Protein AF-A0A941RQJ0-F1 (afdb_monomer_lite)

pLDDT: mean 88.89, std 8.18, range [64.75, 97.25]

Foldseek 3Di:
DKDKDWDDCPPPFTKIKMKDKDQPVQDWDFPDPQPDDPRNDTDTDDGIDIDMDMDTDD

Structure (mmCIF, N/CA/C/O backbone):
data_AF-A0A941RQJ0-F1
#
_entry.id   AF-A0A941RQJ0-F1
#
loop_
_atom_site.group_PDB
_atom_site.id
_atom_site.type_symbol
_atom_site.label_atom_id
_atom_site.label_alt_id
_atom_site.label_comp_id
_atom_site.label_asym_id
_atom_site.label_entity_id
_atom_site.label_seq_id
_atom_site.pdbx_PDB_ins_code
_atom_site.Cartn_x
_atom_site.Cartn_y
_atom_site.Cartn_z
_atom_site.occupancy
_atom_site.B_iso_or_equiv
_atom_site.auth_seq_id
_atom_site.auth_comp_id
_atom_site.auth_asym_id
_atom_site.auth_atom_id
_atom_site.pdbx_PDB_model_num
ATOM 1 N N . ILE A 1 1 ? 2.477 -5.174 3.891 1.00 89.38 1 ILE A N 1
ATOM 2 C CA . ILE A 1 1 ? 3.435 -6.161 3.332 1.00 89.38 1 ILE A CA 1
ATOM 3 C C . ILE A 1 1 ? 3.810 -5.714 1.931 1.00 89.38 1 ILE A C 1
ATOM 5 O O . ILE A 1 1 ? 2.974 -5.090 1.294 1.00 89.38 1 ILE A O 1
ATOM 9 N N . GLY A 1 2 ? 5.017 -5.992 1.453 1.00 92.31 2 GLY A N 1
ATOM 10 C CA . GLY A 1 2 ? 5.397 -5.597 0.102 1.00 92.31 2 GLY A CA 1
ATOM 11 C C . GLY A 1 2 ? 6.541 -6.424 -0.450 1.00 92.31 2 GLY A C 1
ATOM 12 O O . GLY A 1 2 ? 7.287 -7.041 0.311 1.00 92.31 2 GLY A O 1
ATOM 13 N N . ILE A 1 3 ? 6.646 -6.426 -1.772 1.00 94.38 3 ILE A N 1
ATOM 14 C CA . ILE A 1 3 ? 7.722 -7.051 -2.537 1.00 94.38 3 ILE A CA 1
ATOM 15 C C . ILE A 1 3 ? 8.392 -5.986 -3.400 1.00 94.38 3 ILE A C 1
ATOM 17 O O . ILE A 1 3 ? 7.735 -5.073 -3.902 1.00 94.38 3 ILE A O 1
ATOM 21 N N . SER A 1 4 ? 9.702 -6.095 -3.576 1.00 94.88 4 SER A N 1
ATOM 22 C CA . SER A 1 4 ? 10.461 -5.215 -4.461 1.00 94.88 4 SER A CA 1
ATOM 23 C C . SER A 1 4 ? 11.420 -6.024 -5.309 1.00 94.88 4 SER A C 1
ATOM 25 O O . SER A 1 4 ? 12.037 -6.964 -4.810 1.00 94.88 4 SER A O 1
ATOM 27 N N . HIS A 1 5 ? 11.566 -5.622 -6.565 1.00 93.56 5 HIS A N 1
ATOM 28 C CA . HIS A 1 5 ? 12.514 -6.210 -7.494 1.00 93.56 5 HIS A CA 1
ATOM 29 C C . HIS A 1 5 ? 13.291 -5.105 -8.209 1.00 93.56 5 HIS A C 1
ATOM 31 O O . HIS A 1 5 ? 12.708 -4.112 -8.653 1.00 93.56 5 HIS A O 1
ATOM 37 N N . GLU A 1 6 ? 14.607 -5.273 -8.299 1.00 92.31 6 GLU A N 1
ATOM 38 C CA . GLU A 1 6 ? 15.481 -4.391 -9.065 1.00 92.31 6 GLU A CA 1
ATOM 39 C C . GLU A 1 6 ? 15.720 -4.990 -10.448 1.00 92.31 6 GLU A C 1
ATOM 41 O O . GLU A 1 6 ? 16.032 -6.169 -10.589 1.00 92.31 6 GLU A O 1
ATOM 46 N N . PHE A 1 7 ? 15.521 -4.176 -11.476 1.00 90.94 7 PHE A N 1
ATOM 47 C CA . PHE A 1 7 ? 15.783 -4.534 -12.857 1.00 90.94 7 PHE A CA 1
ATOM 48 C C . PHE A 1 7 ? 16.976 -3.733 -13.349 1.00 90.94 7 PHE A C 1
ATOM 50 O O . PHE A 1 7 ? 16.893 -2.509 -13.460 1.00 90.94 7 PHE A O 1
ATOM 57 N N . ASP A 1 8 ? 18.055 -4.426 -13.696 1.00 86.00 8 ASP A N 1
ATOM 58 C CA . ASP A 1 8 ? 19.320 -3.778 -14.046 1.00 86.00 8 ASP A CA 1
ATOM 59 C C . ASP A 1 8 ? 19.242 -2.959 -15.340 1.00 86.00 8 ASP A 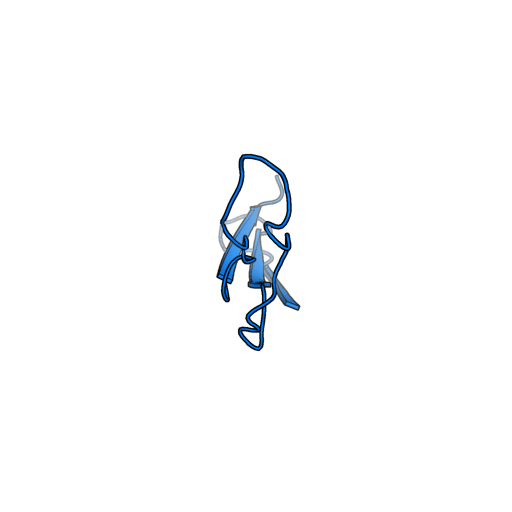C 1
ATOM 61 O O . ASP A 1 8 ? 19.957 -1.969 -15.480 1.00 86.00 8 ASP A O 1
ATOM 65 N N . ASN A 1 9 ? 18.368 -3.330 -16.287 1.00 76.75 9 ASN A N 1
ATOM 66 C CA . ASN A 1 9 ? 18.343 -2.670 -17.595 1.00 76.75 9 ASN A CA 1
ATOM 67 C C . ASN A 1 9 ? 16.966 -2.613 -18.282 1.00 76.75 9 ASN A C 1
ATOM 69 O O . ASN A 1 9 ? 16.862 -2.747 -19.498 1.00 76.75 9 ASN A O 1
ATOM 73 N N . TRP A 1 10 ? 15.888 -2.420 -17.515 1.00 71.81 10 TRP A N 1
ATOM 74 C CA . TRP A 1 10 ? 14.527 -2.356 -18.075 1.00 71.81 10 TRP A CA 1
ATOM 75 C C . TRP A 1 10 ? 14.248 -1.045 -18.842 1.00 71.81 10 TRP A C 1
ATOM 77 O O . TRP A 1 10 ? 13.559 -1.063 -19.857 1.00 71.81 10 TRP A O 1
ATOM 87 N N . PHE A 1 11 ? 14.807 0.090 -18.395 1.00 71.56 11 PHE A N 1
ATOM 88 C CA . PHE A 1 11 ? 14.617 1.426 -19.002 1.00 71.56 11 PHE A CA 1
ATOM 89 C C . PHE A 1 11 ? 15.948 2.139 -19.296 1.00 71.56 11 PHE A C 1
ATOM 91 O O . PHE A 1 11 ? 16.094 3.328 -19.021 1.00 71.56 11 PHE A O 1
ATOM 98 N N . ALA A 1 12 ? 16.948 1.403 -19.787 1.00 82.38 12 ALA A N 1
ATOM 99 C CA . ALA A 1 12 ? 18.336 1.866 -19.960 1.00 82.38 12 ALA A CA 1
ATOM 100 C C . ALA A 1 12 ? 19.076 2.249 -18.659 1.00 82.38 12 ALA A C 1
ATOM 102 O O . ALA A 1 12 ? 20.249 2.617 -18.705 1.00 82.38 12 ALA A O 1
ATOM 103 N N . LYS A 1 13 ? 18.405 2.160 -17.504 1.00 86.19 13 LYS A N 1
ATOM 104 C CA . LYS A 1 13 ? 18.957 2.404 -16.171 1.00 86.19 13 LYS A CA 1
ATOM 105 C C . LYS A 1 13 ? 18.413 1.394 -15.157 1.00 86.19 13 LYS A C 1
ATOM 107 O O . LYS A 1 13 ? 17.260 0.957 -15.318 1.00 86.19 13 LYS A O 1
ATOM 112 N N . PRO A 1 14 ? 19.171 1.102 -14.083 1.00 90.31 14 PRO A N 1
ATOM 113 C CA . PRO A 1 14 ? 18.681 0.312 -12.963 1.00 90.31 14 PRO A CA 1
ATOM 114 C C . PRO A 1 14 ? 17.389 0.909 -12.403 1.00 90.31 14 PRO A C 1
ATOM 116 O O . PRO A 1 14 ? 17.337 2.072 -11.985 1.00 90.31 14 PRO A O 1
ATOM 119 N N . THR A 1 15 ? 16.323 0.118 -12.446 1.00 93.69 15 THR A N 1
ATOM 120 C CA . THR A 1 15 ? 14.977 0.532 -12.051 1.00 93.69 15 THR A CA 1
ATOM 121 C C . THR A 1 15 ? 14.425 -0.453 -11.033 1.00 93.69 15 THR A C 1
ATOM 123 O O . THR A 1 15 ? 14.315 -1.646 -11.301 1.00 93.69 15 THR A O 1
ATOM 126 N N . THR A 1 16 ? 14.042 0.042 -9.863 1.00 94.62 16 THR A N 1
ATOM 127 C CA . THR A 1 16 ? 13.381 -0.743 -8.825 1.00 94.62 16 THR A CA 1
ATOM 128 C C . THR A 1 16 ? 11.874 -0.566 -8.931 1.00 94.62 16 THR A C 1
ATOM 130 O O . THR A 1 16 ? 11.369 0.557 -8.887 1.00 94.62 16 THR A O 1
ATOM 133 N N . VAL A 1 17 ? 11.150 -1.679 -9.013 1.00 95.19 17 VAL A N 1
ATOM 134 C CA . VAL A 1 17 ? 9.688 -1.703 -8.909 1.00 95.19 17 VAL A CA 1
ATOM 135 C C . VAL A 1 17 ? 9.309 -2.320 -7.574 1.00 95.19 17 VAL A C 1
ATOM 137 O O . VAL A 1 17 ? 9.841 -3.359 -7.176 1.00 95.19 17 VAL A O 1
ATOM 140 N N . ARG A 1 18 ? 8.380 -1.675 -6.876 1.00 96.69 18 ARG A N 1
ATOM 141 C CA . ARG A 1 18 ? 7.857 -2.123 -5.590 1.00 96.69 18 ARG A CA 1
ATOM 142 C C . ARG A 1 18 ? 6.342 -2.216 -5.644 1.00 96.69 18 ARG A C 1
ATOM 144 O O . ARG A 1 18 ? 5.681 -1.328 -6.176 1.00 96.69 18 ARG A O 1
ATOM 151 N N . PHE A 1 19 ? 5.815 -3.278 -5.055 1.00 96.94 19 PHE A N 1
ATOM 15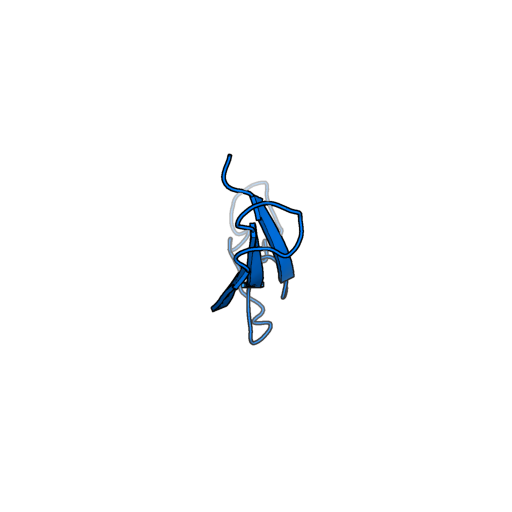2 C CA . PHE A 1 19 ? 4.392 -3.466 -4.838 1.00 96.94 19 PHE A CA 1
ATOM 153 C C . PHE A 1 19 ? 4.120 -3.651 -3.351 1.00 96.94 19 PHE A C 1
ATOM 155 O O . PHE A 1 19 ? 4.706 -4.527 -2.713 1.00 96.94 19 PHE A O 1
ATOM 162 N N . ASP A 1 20 ? 3.213 -2.844 -2.814 1.00 97.12 20 ASP A N 1
ATOM 163 C CA . ASP A 1 20 ? 2.821 -2.864 -1.414 1.00 97.12 20 ASP A CA 1
ATOM 164 C C . ASP A 1 20 ? 1.324 -3.111 -1.260 1.00 97.12 20 ASP A C 1
ATOM 166 O O . ASP A 1 20 ? 0.488 -2.556 -1.973 1.00 97.12 20 ASP A O 1
ATOM 170 N N . VAL A 1 21 ? 0.995 -3.909 -0.251 1.00 96.38 21 VAL A N 1
ATOM 171 C CA . VAL A 1 21 ? -0.362 -4.132 0.233 1.00 96.38 21 VAL A CA 1
ATOM 172 C C . VAL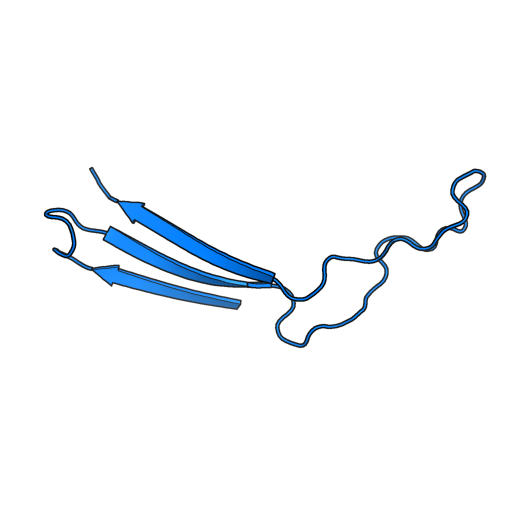 A 1 21 ? -0.446 -3.656 1.676 1.00 96.38 21 VAL A C 1
ATOM 174 O O . VAL A 1 21 ? 0.249 -4.167 2.567 1.00 96.38 21 VAL A O 1
ATOM 177 N N . VAL A 1 22 ? -1.322 -2.689 1.915 1.00 95.94 22 VAL A N 1
ATOM 178 C CA . VAL A 1 22 ? -1.684 -2.204 3.250 1.00 95.94 22 VAL A CA 1
ATOM 179 C C . VAL A 1 22 ? -2.990 -2.862 3.661 1.00 95.94 22 VAL A C 1
ATOM 181 O O . VAL A 1 22 ? -3.890 -2.995 2.839 1.00 95.94 22 VAL A O 1
ATOM 184 N N . ASN A 1 23 ? -3.080 -3.269 4.930 1.00 94.81 23 ASN A N 1
ATOM 185 C CA . ASN A 1 23 ? -4.223 -4.003 5.468 1.00 94.81 23 ASN A CA 1
ATOM 186 C C . ASN A 1 23 ? -4.512 -5.298 4.671 1.00 94.81 23 ASN A C 1
ATOM 188 O O . ASN A 1 23 ? -5.547 -5.456 4.029 1.00 94.81 23 ASN A O 1
ATOM 192 N N . LEU A 1 24 ? -3.549 -6.231 4.688 1.00 91.38 24 LEU A N 1
ATOM 193 C CA . LEU A 1 24 ? -3.570 -7.467 3.888 1.00 91.38 24 LEU A CA 1
ATOM 194 C C . LEU A 1 24 ? -4.862 -8.282 4.076 1.00 91.38 24 LEU A C 1
ATOM 196 O O . LEU A 1 24 ? -5.451 -8.748 3.100 1.00 91.38 24 LEU A O 1
ATOM 200 N N . PHE A 1 25 ? -5.316 -8.399 5.323 1.00 94.69 25 PHE A N 1
ATOM 201 C CA . PHE A 1 25 ? -6.510 -9.158 5.696 1.00 94.69 25 PHE A CA 1
ATOM 202 C C . PHE A 1 25 ? -7.801 -8.325 5.686 1.00 94.69 25 PHE A C 1
ATOM 204 O O . PHE A 1 25 ? -8.835 -8.832 6.099 1.00 94.69 25 PHE A O 1
ATOM 211 N N . ASP A 1 26 ? -7.747 -7.074 5.216 1.00 92.44 26 ASP A N 1
ATOM 212 C CA . ASP A 1 26 ? -8.881 -6.137 5.170 1.00 92.44 26 ASP A CA 1
ATOM 213 C C . ASP A 1 26 ? -9.630 -6.005 6.508 1.00 92.44 26 ASP A C 1
ATOM 215 O O . ASP A 1 26 ? -10.857 -6.016 6.589 1.00 92.44 26 ASP A O 1
ATOM 219 N N . GLN A 1 27 ? -8.869 -5.889 7.594 1.00 94.62 27 GLN A N 1
ATOM 220 C CA . GLN A 1 27 ? -9.424 -5.674 8.919 1.00 94.62 27 GLN A CA 1
ATOM 221 C C . GLN A 1 27 ? -10.096 -4.307 8.999 1.00 94.62 27 GLN A C 1
ATOM 223 O O . GLN A 1 27 ? -9.537 -3.287 8.587 1.00 94.62 27 GLN A O 1
ATOM 228 N N . VAL A 1 28 ? -11.292 -4.296 9.578 1.00 93.19 28 VAL A N 1
ATOM 229 C CA . VAL A 1 28 ? -11.990 -3.071 9.958 1.00 93.19 28 VAL A CA 1
ATOM 230 C C . VAL A 1 28 ? -11.544 -2.732 11.364 1.00 93.19 28 VAL A C 1
ATOM 232 O O . VAL A 1 28 ? -11.799 -3.503 12.285 1.00 93.19 28 VAL A O 1
ATOM 235 N N . TYR A 1 29 ? -10.863 -1.608 11.525 1.00 91.50 29 TYR A N 1
ATOM 236 C CA . TYR A 1 29 ? -10.431 -1.153 12.834 1.00 91.50 29 TYR A CA 1
ATOM 237 C C . TYR A 1 29 ? -10.719 0.329 12.990 1.00 91.50 29 TYR A C 1
ATOM 239 O O . TYR A 1 29 ? -10.672 1.122 12.043 1.00 91.50 29 TYR A O 1
ATOM 247 N N . GLU A 1 30 ? -11.061 0.669 14.215 1.00 91.25 30 GLU A N 1
ATOM 248 C CA . GLU A 1 30 ? -11.349 2.019 14.635 1.00 91.25 30 GLU A CA 1
ATOM 249 C C . 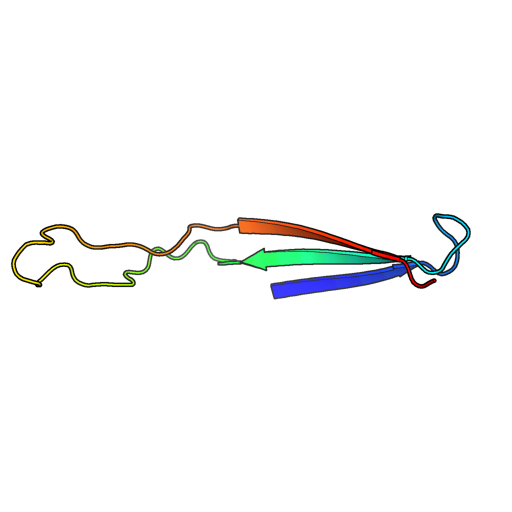GLU A 1 30 ? -10.044 2.725 14.995 1.00 91.25 30 GLU A C 1
ATOM 251 O O . GLU A 1 30 ? -9.172 2.157 15.654 1.00 91.25 30 GLU A O 1
ATOM 256 N N . ILE A 1 31 ? -9.884 3.950 14.502 1.00 88.44 31 ILE A N 1
ATOM 257 C CA . ILE A 1 31 ? -8.762 4.824 14.860 1.00 88.44 31 ILE A CA 1
ATOM 258 C C . ILE A 1 31 ? -9.174 5.748 16.007 1.00 88.44 31 ILE A C 1
ATOM 260 O O . ILE A 1 31 ? -8.327 6.136 16.811 1.00 88.44 31 ILE A O 1
ATOM 264 N N . ARG A 1 32 ? -10.457 6.131 16.066 1.00 88.00 32 ARG A N 1
ATOM 265 C CA . ARG A 1 32 ? -11.018 6.997 17.109 1.00 88.00 32 ARG A CA 1
ATOM 266 C C . ARG A 1 32 ? -12.440 6.576 17.445 1.00 88.00 32 ARG A C 1
ATOM 268 O O . ARG A 1 32 ? -13.237 6.442 16.520 1.00 88.00 32 ARG A O 1
ATOM 275 N N . ASP A 1 33 ? -12.702 6.484 18.744 1.00 83.31 33 ASP A N 1
ATOM 276 C CA . ASP A 1 33 ? -13.964 6.085 19.388 1.00 83.31 33 ASP A CA 1
ATOM 277 C C . ASP A 1 33 ? -15.165 7.007 19.093 1.00 83.31 33 ASP A C 1
ATOM 279 O O . ASP A 1 33 ? -16.316 6.582 19.126 1.00 83.31 33 ASP A O 1
ATOM 283 N N . GLY A 1 34 ? -14.920 8.284 18.790 1.00 77.25 34 GLY A N 1
ATOM 284 C CA . GLY A 1 34 ? -15.995 9.252 18.556 1.00 77.25 34 GLY A CA 1
ATOM 285 C C . GLY A 1 34 ? -16.770 9.637 19.824 1.00 77.25 34 GLY A C 1
ATOM 286 O O . GLY A 1 34 ? -17.861 10.194 19.719 1.00 77.25 34 GLY A O 1
ATOM 287 N N . GLU A 1 35 ? -16.219 9.389 21.019 1.00 81.62 35 GLU A N 1
ATOM 288 C CA . GLU A 1 35 ? -16.843 9.771 22.301 1.00 81.62 35 GLU A CA 1
ATOM 289 C C . GLU A 1 35 ? -16.632 11.261 22.653 1.00 81.62 35 GLU A C 1
ATOM 291 O O . GLU A 1 35 ? -17.176 11.779 23.630 1.00 81.62 35 GLU A O 1
ATOM 296 N N . GLY A 1 36 ? -15.844 11.983 21.849 1.00 77.00 36 GLY A N 1
ATOM 297 C CA . GLY A 1 36 ? -15.527 13.393 22.057 1.00 77.00 36 GLY A CA 1
ATOM 298 C C . GLY A 1 36 ? -16.711 14.338 21.815 1.00 77.00 36 GLY A C 1
ATOM 299 O O . GLY A 1 36 ? -17.428 14.242 20.817 1.00 77.00 36 GLY A O 1
ATOM 300 N N . ILE A 1 37 ? -16.869 15.332 22.696 1.00 75.75 37 ILE A N 1
ATOM 301 C CA . ILE A 1 37 ? -17.882 16.389 22.560 1.00 75.75 37 ILE A CA 1
ATOM 302 C C . ILE A 1 37 ? -17.685 17.123 21.221 1.00 75.75 37 ILE A C 1
ATOM 304 O O . ILE A 1 37 ? -16.660 17.765 21.002 1.00 75.75 37 ILE A O 1
ATOM 308 N N . GLY A 1 38 ? -18.680 17.041 20.331 1.00 72.38 38 GLY A N 1
ATOM 309 C CA . GLY A 1 38 ? -18.680 17.716 19.027 1.00 72.38 38 GLY A CA 1
ATOM 310 C C . GLY A 1 38 ? -18.197 16.875 17.838 1.00 72.38 38 GLY A C 1
ATOM 311 O O . GLY A 1 38 ? -18.232 17.373 16.714 1.00 72.38 38 GLY A O 1
ATOM 312 N N . VAL A 1 39 ? -17.796 15.612 18.038 1.00 64.75 39 VAL A N 1
ATOM 313 C CA . VAL A 1 39 ? -17.392 14.688 16.959 1.00 64.75 39 VAL A CA 1
ATOM 314 C C . VAL A 1 39 ? -18.064 13.326 17.180 1.00 64.75 39 VAL A C 1
ATOM 31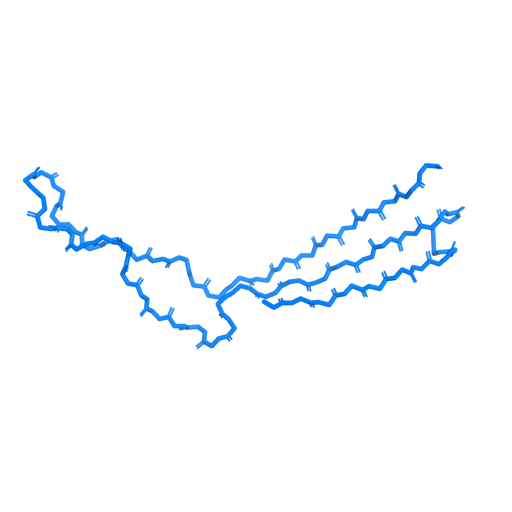6 O O . VAL A 1 39 ? -17.447 12.389 17.659 1.00 64.75 39 VAL A O 1
ATOM 319 N N . PHE A 1 40 ? -19.351 13.224 16.839 1.00 67.38 40 PHE A N 1
ATOM 320 C CA . PHE A 1 40 ? -20.240 12.099 17.191 1.00 67.38 40 PHE A CA 1
ATOM 321 C C . PHE A 1 40 ? -20.158 10.873 16.262 1.00 67.38 40 PHE A C 1
ATOM 323 O O . PHE A 1 40 ? -21.159 10.185 16.058 1.00 67.38 40 PHE A O 1
ATOM 330 N N . ALA A 1 41 ? -19.013 10.621 15.630 1.00 82.38 41 ALA A N 1
ATOM 331 C CA . ALA A 1 41 ? -18.876 9.494 14.713 1.00 82.38 41 ALA A CA 1
ATOM 332 C C . ALA A 1 41 ? -17.529 8.781 14.902 1.00 82.38 41 ALA A C 1
ATOM 334 O O . ALA A 1 41 ? -16.488 9.432 14.748 1.00 82.38 41 ALA A O 1
ATOM 335 N N . PRO A 1 42 ? -17.552 7.458 15.159 1.00 86.31 42 PRO A N 1
ATOM 336 C CA . PRO A 1 42 ? -16.400 6.577 15.027 1.00 86.31 42 PRO A CA 1
ATOM 337 C C . PRO A 1 42 ? -15.644 6.827 13.725 1.00 86.31 42 PRO A C 1
ATOM 339 O O . PRO A 1 42 ? -16.238 6.866 12.641 1.00 86.31 42 PRO A O 1
ATOM 342 N N . GLN A 1 43 ? -14.327 6.992 13.813 1.00 88.75 43 GLN A N 1
ATOM 343 C CA . GLN A 1 43 ? -13.476 7.130 12.633 1.00 88.75 43 GLN A CA 1
ATOM 344 C C . GLN A 1 43 ? -12.726 5.830 12.392 1.00 88.75 43 GLN A C 1
ATOM 346 O O . GLN A 1 43 ? -11.960 5.367 13.238 1.00 88.75 43 GLN A O 1
ATOM 351 N N . TYR A 1 44 ? -12.908 5.270 11.201 1.00 92.56 44 TYR A N 1
ATOM 352 C CA . TYR A 1 44 ? -12.280 4.018 10.801 1.00 92.56 44 TYR A CA 1
ATOM 353 C C . TYR A 1 44 ? -11.030 4.251 9.968 1.00 92.56 44 TYR A C 1
ATOM 355 O O . TYR A 1 44 ? -10.925 5.225 9.216 1.00 92.56 44 TYR A O 1
ATOM 363 N N . GLY A 1 45 ? -10.093 3.315 10.083 1.00 92.31 45 GLY A N 1
ATOM 364 C CA . GLY A 1 45 ? -8.919 3.296 9.231 1.00 92.31 45 GLY A CA 1
ATOM 365 C C . GLY A 1 45 ? -9.223 2.953 7.778 1.00 92.31 45 GLY A C 1
ATOM 366 O O . GLY A 1 45 ? -10.292 2.422 7.456 1.00 92.31 45 GLY A O 1
ATOM 367 N N . PRO A 1 46 ? -8.277 3.265 6.877 1.00 92.88 46 PRO A N 1
ATOM 368 C CA . PRO A 1 46 ? -8.394 2.900 5.479 1.00 92.88 46 PRO A CA 1
ATOM 369 C C . PRO A 1 46 ? -8.507 1.378 5.319 1.00 92.88 46 PRO A C 1
ATOM 371 O O . PRO A 1 46 ? -7.835 0.588 5.990 1.00 92.88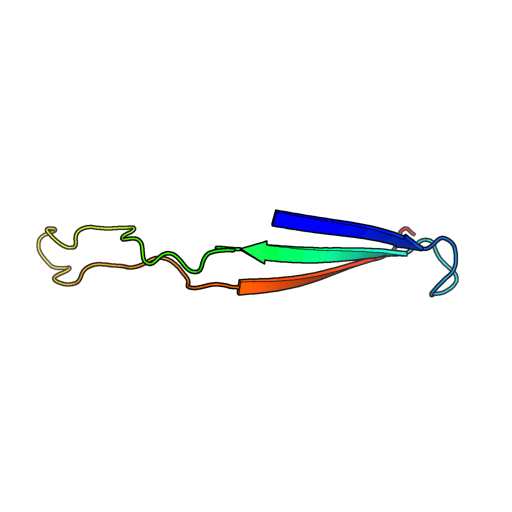 46 PRO A O 1
ATOM 374 N N . ARG A 1 47 ? -9.376 0.981 4.387 1.00 94.25 47 ARG A N 1
ATOM 375 C CA . ARG A 1 47 ? -9.533 -0.408 3.933 1.00 94.25 47 ARG A CA 1
ATOM 376 C C . ARG A 1 47 ? -8.268 -0.886 3.216 1.00 94.25 47 ARG A C 1
ATOM 378 O O . ARG A 1 47 ? -7.306 -0.128 3.062 1.00 94.25 47 ARG A O 1
ATOM 385 N N . ARG A 1 48 ? -8.254 -2.142 2.764 1.00 97.25 48 ARG A N 1
ATOM 386 C CA . ARG A 1 48 ? -7.125 -2.681 1.995 1.00 97.25 48 ARG A CA 1
ATOM 387 C C . ARG A 1 48 ? -6.740 -1.784 0.816 1.00 97.25 48 ARG A C 1
ATOM 389 O O . ARG A 1 48 ? -7.571 -1.454 -0.027 1.00 97.25 48 ARG A O 1
ATOM 396 N N . GLY A 1 49 ? -5.457 -1.439 0.755 1.00 96.62 49 GLY A N 1
ATOM 397 C CA . GLY A 1 49 ? -4.878 -0.592 -0.284 1.00 96.62 49 GLY A CA 1
ATOM 398 C C . GLY A 1 49 ? -3.747 -1.300 -1.019 1.00 96.62 49 GLY A C 1
ATOM 399 O O . GLY A 1 49 ? -2.935 -1.987 -0.396 1.00 96.62 49 GLY A O 1
ATOM 400 N N . TYR A 1 50 ? -3.696 -1.106 -2.335 1.00 96.69 50 TYR A N 1
ATOM 401 C CA . TYR A 1 50 ? -2.635 -1.598 -3.209 1.00 96.69 50 TYR A CA 1
ATOM 402 C C . TYR A 1 50 ? -1.850 -0.413 -3.753 1.00 96.69 50 TYR A C 1
ATOM 404 O O . TYR A 1 50 ? -2.436 0.522 -4.297 1.00 96.69 50 TYR A O 1
ATOM 412 N N . PHE A 1 51 ? -0.531 -0.463 -3.623 1.00 96.94 51 PHE A N 1
ATOM 413 C CA . PHE A 1 51 ? 0.356 0.612 -4.039 1.00 96.94 51 PHE A CA 1
ATOM 414 C C . PHE A 1 51 ? 1.463 0.050 -4.925 1.00 96.94 51 PHE A C 1
ATOM 416 O O . PHE A 1 51 ? 2.006 -1.021 -4.656 1.00 96.94 51 PHE A O 1
ATOM 423 N N . VAL A 1 52 ? 1.795 0.785 -5.983 1.00 96.50 52 VAL A N 1
ATOM 424 C CA . VAL A 1 52 ? 2.909 0.476 -6.883 1.00 96.50 52 VAL A CA 1
ATOM 425 C C . VAL A 1 52 ? 3.835 1.681 -6.902 1.00 96.50 52 VAL A C 1
ATOM 427 O O . VAL A 1 52 ? 3.386 2.808 -7.102 1.00 96.50 52 VAL A O 1
ATOM 430 N N . GLY A 1 53 ? 5.124 1.435 -6.697 1.00 95.00 53 GLY A N 1
ATOM 431 C CA . GLY A 1 53 ? 6.175 2.438 -6.783 1.00 95.00 53 GLY A CA 1
ATOM 432 C C . GLY A 1 53 ? 7.219 2.042 -7.816 1.00 95.00 53 GLY A C 1
ATOM 433 O O . GLY A 1 53 ? 7.599 0.874 -7.910 1.00 95.00 53 GLY A O 1
ATOM 434 N N . VAL A 1 54 ? 7.706 3.028 -8.564 1.00 93.88 54 VAL A N 1
ATOM 435 C CA . VAL A 1 54 ? 8.840 2.883 -9.479 1.00 93.88 54 VAL A CA 1
ATOM 436 C C . VAL A 1 54 ? 9.898 3.893 -9.061 1.00 93.88 54 VAL A C 1
ATOM 438 O O . VAL A 1 54 ? 9.598 5.074 -8.897 1.00 93.88 54 VAL A O 1
ATOM 441 N N . SER A 1 55 ? 11.126 3.427 -8.871 1.00 93.50 55 SER A N 1
ATOM 442 C CA . SER A 1 55 ? 12.283 4.261 -8.563 1.00 93.50 55 SER A CA 1
ATOM 443 C C . SER A 1 55 ? 13.387 3.958 -9.564 1.00 93.50 55 SER A C 1
ATOM 445 O O . SER A 1 55 ? 13.725 2.796 -9.776 1.00 93.50 55 SER A O 1
ATOM 447 N N . GLN A 1 56 ? 13.940 4.989 -10.192 1.00 91.69 56 GLN A N 1
ATOM 448 C CA . GLN A 1 56 ? 15.030 4.856 -11.151 1.00 91.69 56 GLN A CA 1
ATOM 449 C C . GLN A 1 56 ? 16.274 5.531 -10.581 1.00 91.69 56 GLN A C 1
ATOM 451 O O . GLN A 1 56 ? 16.214 6.679 -10.140 1.00 91.69 56 GLN A O 1
ATOM 456 N N . LYS A 1 57 ? 17.396 4.809 -10.571 1.00 86.62 57 LYS A N 1
ATOM 457 C CA . LYS A 1 57 ? 18.689 5.364 -10.158 1.00 86.62 57 LYS A CA 1
ATOM 458 C C . LYS A 1 57 ? 19.269 6.185 -11.318 1.00 86.62 57 LYS A C 1
ATOM 460 O O . LYS A 1 57 ? 19.061 5.836 -12.482 1.00 86.62 57 LYS A O 1
ATOM 465 N N . PHE A 1 58 ? 19.926 7.300 -10.997 1.00 82.62 58 PHE A N 1
ATOM 466 C CA . PHE A 1 58 ? 20.463 8.237 -11.989 1.00 82.62 58 PHE A CA 1
ATOM 467 C C . PHE A 1 58 ? 21.773 7.766 -12.601 1.00 82.62 58 PHE A C 1
ATOM 469 O O . PHE A 1 58 ? 22.612 7.227 -11.849 1.00 82.62 58 PHE A O 1
#

Sequence (58 aa):
IGISHEFDNWFAKPTTVRFDVVNLFDQVYEIRDGEGIGVFAPQYGPRRGYFVGVSQKF

Radius of gyration: 18.61 Å; chains: 1; bounding box: 41×27×42 Å

Secondary structure (DSSP, 8-state):
-EEEEEETTSSSS-EEEEEEEESTT----EEE---STT--S-EEPP--EEEEEEEE--